Protein AF-A0A0G4N1V4-F1 (afdb_monomer_lite)

Organism: Verticillium longisporum (NCBI:txid100787)

pLDDT: mean 80.95, std 16.33, range [42.72, 95.75]

Foldseek 3Di:
DLVVLLVVLLVVLVVCLVCVVVLLVPPCSLVVVLVNLVVLQCQCPVPPDDVSVVSSLVSVLVSQLSCVVVVNADDCVVPVVNNVSNVSVCVSCCVRPNCSCVVSVVPDPPPPDPPPPVVVVVVVVVVPPPDDDD

InterPro domains:
  IPR056604 GBF1-like, tetratricopeptide repeats domain [PF23325] (1-100)

Sequence (134 aa):
MGEMRVQSSSLLCKVFLQYLVLLSTWDGMLDLWLEIIDIMDRLMNSGQGDSLEEAVRENLKNVILFMSSSGFLVASSQDASKGTLWNETWNRIDRFVPDLKRDLALDEPRADGGDEEAAVAASTAKQNSDHPQV

Radius of gyration: 22.82 Å; chains: 1; bounding box: 29×68×68 Å

Structure (mmCIF, N/CA/C/O backbone):
data_AF-A0A0G4N1V4-F1
#
_entry.id   AF-A0A0G4N1V4-F1
#
loop_
_atom_site.group_PDB
_atom_site.id
_atom_site.type_symbol
_atom_site.label_atom_id
_atom_site.label_alt_id
_atom_site.label_comp_id
_atom_site.label_asym_id
_atom_site.label_entity_id
_atom_site.label_seq_id
_atom_site.pdbx_PDB_ins_code
_atom_site.Cartn_x
_atom_site.Cartn_y
_atom_site.Cartn_z
_atom_site.occupancy
_atom_site.B_iso_or_equiv
_atom_site.auth_seq_id
_atom_site.auth_comp_id
_atom_site.auth_asym_id
_atom_site.auth_atom_id
_atom_site.pdbx_PDB_model_num
ATOM 1 N N . MET A 1 1 ? 13.748 6.777 -19.749 1.00 61.50 1 MET A N 1
ATOM 2 C CA . MET A 1 1 ? 12.330 6.834 -19.311 1.00 61.50 1 MET A CA 1
ATOM 3 C C . MET A 1 1 ? 12.079 6.145 -17.967 1.00 61.50 1 MET A C 1
ATOM 5 O O . MET A 1 1 ? 11.197 6.616 -17.263 1.00 61.50 1 MET A O 1
ATOM 9 N N . GLY A 1 2 ? 12.833 5.105 -17.571 1.00 71.94 2 GLY A N 1
ATOM 10 C CA . GLY A 1 2 ? 12.680 4.465 -16.249 1.00 71.94 2 GLY A CA 1
ATOM 11 C C . GLY A 1 2 ? 12.937 5.399 -15.055 1.00 71.94 2 GLY A C 1
ATOM 12 O O . GLY A 1 2 ? 12.150 5.421 -14.118 1.00 71.94 2 GLY A O 1
ATOM 13 N N . GLU A 1 3 ? 13.953 6.262 -15.137 1.00 82.25 3 GLU A N 1
ATOM 14 C CA . GLU A 1 3 ? 14.318 7.200 -14.060 1.00 82.25 3 GLU A CA 1
ATOM 15 C C . GLU A 1 3 ? 13.188 8.174 -13.676 1.00 82.25 3 GLU A C 1
ATOM 17 O O . GLU A 1 3 ? 12.907 8.375 -12.499 1.00 82.25 3 GLU A O 1
ATOM 22 N N . MET A 1 4 ? 12.459 8.716 -14.658 1.00 88.88 4 MET A N 1
ATOM 23 C CA . MET A 1 4 ? 11.314 9.596 -14.392 1.00 88.88 4 MET A CA 1
ATOM 24 C C . MET A 1 4 ? 10.173 8.852 -13.685 1.00 88.88 4 MET A C 1
ATOM 26 O O . MET A 1 4 ? 9.491 9.434 -12.844 1.00 88.88 4 MET A O 1
ATOM 30 N N . ARG A 1 5 ? 9.967 7.563 -13.995 1.00 85.81 5 ARG A N 1
ATOM 31 C CA . ARG A 1 5 ? 8.951 6.727 -13.335 1.00 85.81 5 ARG A CA 1
ATOM 32 C C . ARG A 1 5 ? 9.329 6.452 -11.882 1.00 85.81 5 ARG A C 1
ATOM 34 O O . ARG A 1 5 ? 8.479 6.628 -11.020 1.00 85.81 5 ARG A O 1
ATOM 41 N N . VAL A 1 6 ? 10.599 6.130 -11.623 1.00 87.38 6 VAL A N 1
ATOM 42 C CA . VAL A 1 6 ? 11.159 5.973 -10.267 1.00 87.38 6 VAL A CA 1
ATOM 43 C C . VAL A 1 6 ? 10.976 7.250 -9.444 1.00 87.38 6 VAL A C 1
ATOM 45 O O . VAL A 1 6 ? 10.474 7.219 -8.323 1.00 87.38 6 VAL A O 1
ATOM 48 N N . GLN A 1 7 ? 11.327 8.404 -10.013 1.00 90.00 7 GLN A N 1
ATOM 49 C CA . GLN A 1 7 ? 11.152 9.686 -9.330 1.00 90.00 7 GLN A CA 1
ATOM 50 C C . GLN A 1 7 ? 9.675 9.986 -9.054 1.00 90.00 7 GLN A C 1
ATOM 52 O O . GLN A 1 7 ? 9.334 10.462 -7.972 1.00 90.00 7 GLN A O 1
ATOM 57 N N . SER A 1 8 ? 8.797 9.670 -10.008 1.00 90.81 8 SER A N 1
ATOM 58 C CA . SER A 1 8 ? 7.353 9.886 -9.878 1.00 90.81 8 SER A CA 1
ATOM 59 C C . SER A 1 8 ? 6.731 8.985 -8.807 1.00 90.81 8 SER A C 1
ATOM 61 O O . SER A 1 8 ? 5.933 9.472 -8.010 1.00 90.81 8 SER A O 1
ATOM 63 N N . SER A 1 9 ? 7.123 7.706 -8.726 1.00 91.38 9 SER A N 1
ATOM 64 C CA . SER A 1 9 ? 6.648 6.796 -7.673 1.00 91.38 9 SER A CA 1
ATOM 65 C C . SER A 1 9 ? 7.109 7.249 -6.291 1.00 91.38 9 SER A C 1
ATOM 67 O O . SER A 1 9 ? 6.314 7.289 -5.355 1.00 91.38 9 SER A O 1
ATOM 69 N N . SER A 1 10 ? 8.369 7.677 -6.167 1.00 92.25 10 SER A N 1
ATOM 70 C CA . SER A 1 10 ? 8.878 8.219 -4.905 1.00 92.25 10 SER A CA 1
ATOM 71 C C . SER A 1 10 ? 8.182 9.520 -4.512 1.00 92.25 10 SER A C 1
ATOM 73 O O . SER A 1 10 ? 7.910 9.728 -3.331 1.00 92.25 10 SER A O 1
ATOM 75 N N . LEU A 1 11 ? 7.879 10.402 -5.469 1.00 94.81 11 LEU A N 1
ATOM 76 C CA . LEU A 1 11 ? 7.144 11.634 -5.192 1.00 94.81 11 LEU A CA 1
ATOM 77 C C . LEU A 1 11 ? 5.721 11.336 -4.708 1.00 94.81 11 LEU A C 1
ATOM 79 O O . LEU A 1 11 ? 5.300 11.921 -3.714 1.00 94.81 11 LEU A O 1
ATOM 83 N N . LEU A 1 12 ? 5.017 10.401 -5.353 1.00 93.62 12 LEU A N 1
ATOM 84 C CA . LEU A 1 12 ? 3.679 9.969 -4.945 1.00 93.62 12 LEU A CA 1
ATOM 85 C C . LEU A 1 12 ? 3.667 9.487 -3.487 1.00 93.62 12 LEU A C 1
ATOM 87 O O . LEU A 1 12 ? 2.890 10.002 -2.684 1.00 93.62 12 LEU A O 1
ATOM 91 N N . CYS A 1 13 ? 4.577 8.577 -3.121 1.00 93.56 13 CYS A N 1
ATOM 92 C CA . CYS A 1 13 ? 4.685 8.083 -1.746 1.00 93.56 13 CYS A CA 1
ATOM 93 C C . CYS A 1 13 ? 5.013 9.197 -0.746 1.00 93.56 13 CYS A C 1
ATOM 95 O O . CYS A 1 13 ? 4.406 9.272 0.320 1.00 93.56 13 CYS A O 1
ATOM 97 N N . LYS A 1 14 ? 5.945 10.096 -1.087 1.00 94.00 14 LYS A N 1
ATOM 98 C CA . LYS A 1 14 ? 6.324 11.216 -0.212 1.00 94.00 14 LYS A CA 1
ATOM 99 C C . LYS A 1 14 ? 5.169 12.183 0.021 1.00 94.00 14 LYS A C 1
ATOM 101 O O . LYS A 1 14 ? 4.958 12.603 1.152 1.00 94.00 14 LYS A O 1
ATOM 106 N N . VAL A 1 15 ? 4.428 12.533 -1.028 1.00 94.94 15 VAL A N 1
ATOM 107 C CA . VAL A 1 15 ? 3.276 13.439 -0.927 1.00 94.94 15 VAL A CA 1
ATOM 108 C C . VAL A 1 15 ? 2.159 12.788 -0.116 1.00 94.94 15 VAL A C 1
ATOM 110 O O . VAL A 1 15 ? 1.618 13.430 0.779 1.00 94.94 15 VAL A O 1
ATOM 113 N N . PHE A 1 16 ? 1.863 11.508 -0.355 1.00 93.81 16 PHE A N 1
ATOM 114 C CA . PHE A 1 16 ? 0.892 10.769 0.452 1.00 93.81 16 PHE A CA 1
ATOM 115 C C . PHE A 1 16 ? 1.253 10.800 1.943 1.00 93.81 16 PHE A C 1
ATOM 117 O O . PHE A 1 16 ? 0.427 11.183 2.768 1.00 93.81 16 PHE A O 1
ATOM 124 N N . LEU A 1 17 ? 2.510 10.498 2.285 1.00 93.44 17 LEU A N 1
ATOM 125 C CA . LEU A 1 17 ? 2.991 10.556 3.667 1.00 93.44 17 LEU A CA 1
ATOM 126 C C . LEU A 1 17 ? 2.933 11.968 4.259 1.00 93.44 17 LEU A C 1
ATOM 128 O O . LEU A 1 17 ? 2.512 12.138 5.402 1.00 93.44 17 LEU A O 1
ATOM 132 N N . GLN A 1 18 ? 3.303 12.986 3.480 1.00 93.94 18 GLN A N 1
ATOM 133 C CA . GLN A 1 18 ? 3.270 14.385 3.907 1.00 93.94 18 GLN A CA 1
ATOM 134 C C . GLN A 1 18 ? 1.863 14.835 4.326 1.00 93.94 18 GLN A C 1
ATOM 136 O O . GLN A 1 18 ? 1.728 15.656 5.237 1.00 93.94 18 GLN A O 1
ATOM 141 N N . TYR A 1 19 ? 0.827 14.301 3.678 1.00 93.44 19 TYR A N 1
ATOM 142 C CA . TYR A 1 19 ? -0.569 14.609 3.976 1.00 93.44 19 TYR A CA 1
ATOM 143 C C . TYR A 1 19 ? -1.274 13.531 4.802 1.00 93.44 19 TYR A C 1
ATOM 145 O O . TYR A 1 19 ? -2.452 13.700 5.100 1.00 93.44 19 TYR A O 1
ATOM 153 N N . LEU A 1 20 ? -0.585 12.468 5.233 1.00 91.19 20 LEU A N 1
ATOM 154 C CA . LEU A 1 20 ? -1.202 11.304 5.877 1.00 91.19 20 LEU A CA 1
ATOM 155 C C . LEU A 1 20 ? -2.073 11.675 7.080 1.00 91.19 20 LEU A C 1
ATOM 157 O O . LEU A 1 20 ? -3.184 11.174 7.211 1.00 91.19 20 LEU A O 1
ATOM 161 N N . VAL A 1 21 ? -1.603 12.591 7.931 1.00 90.12 21 VAL A N 1
ATOM 162 C CA . VAL A 1 21 ? -2.359 13.043 9.111 1.00 90.12 21 VAL A CA 1
ATOM 163 C C . VAL A 1 21 ? -3.673 13.711 8.702 1.00 90.12 21 VAL A C 1
ATOM 165 O O . VAL A 1 21 ? -4.713 13.421 9.284 1.00 90.12 21 VAL A O 1
ATOM 168 N N . LEU A 1 22 ? -3.649 14.562 7.675 1.00 91.81 22 LEU A N 1
ATOM 169 C CA . LEU A 1 22 ? -4.849 15.225 7.164 1.00 91.81 22 LEU A CA 1
ATOM 170 C C . LEU A 1 22 ? -5.768 14.238 6.436 1.00 91.81 22 LEU A C 1
ATOM 172 O O . LEU A 1 22 ? -6.978 14.290 6.601 1.00 91.81 22 LEU A O 1
ATOM 176 N N . LEU A 1 23 ? -5.194 13.330 5.648 1.00 90.25 23 LEU A N 1
ATOM 177 C CA . LEU A 1 23 ? -5.945 12.305 4.933 1.00 90.25 23 LEU A CA 1
ATOM 178 C C . LEU A 1 23 ? -6.613 11.335 5.906 1.00 90.25 23 LEU A C 1
ATOM 180 O O . LEU A 1 23 ? -7.714 10.893 5.635 1.00 90.25 23 LEU A O 1
ATOM 184 N N . SER A 1 24 ? -6.010 11.049 7.062 1.00 86.69 24 SER A N 1
ATOM 185 C CA . SER A 1 24 ? -6.571 10.111 8.042 1.00 86.69 24 SER A CA 1
ATOM 186 C C . SER A 1 24 ? -7.933 10.515 8.612 1.00 86.69 24 SER A C 1
ATOM 188 O O . SER A 1 24 ? -8.653 9.657 9.114 1.00 86.69 24 SER A O 1
ATOM 190 N N . THR A 1 25 ? -8.297 11.799 8.538 1.00 88.88 25 THR A N 1
ATOM 191 C CA . THR A 1 25 ? -9.612 12.299 8.967 1.00 88.88 25 THR A CA 1
ATOM 192 C C . THR A 1 25 ? -10.628 12.349 7.828 1.00 88.88 25 THR A C 1
ATOM 194 O 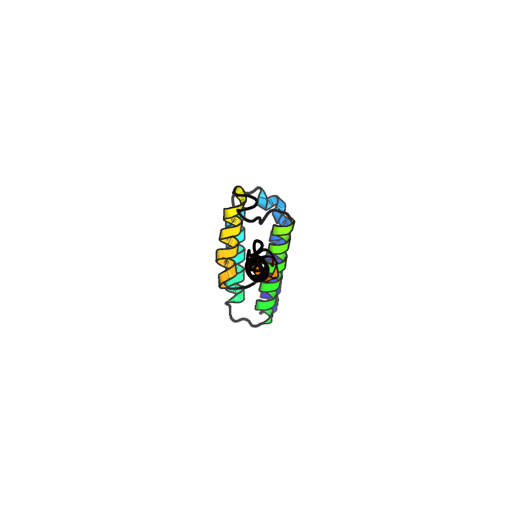O . THR A 1 25 ? -11.788 12.682 8.060 1.00 88.88 25 THR A O 1
ATOM 197 N N . TRP A 1 26 ? -10.200 12.049 6.602 1.00 92.75 26 TRP A N 1
ATOM 198 C CA . TRP A 1 26 ? -11.031 12.051 5.411 1.00 92.75 26 TRP A CA 1
ATOM 199 C C . TRP A 1 26 ? -11.524 10.638 5.092 1.00 92.75 26 TRP A C 1
ATOM 201 O O . TRP A 1 26 ? 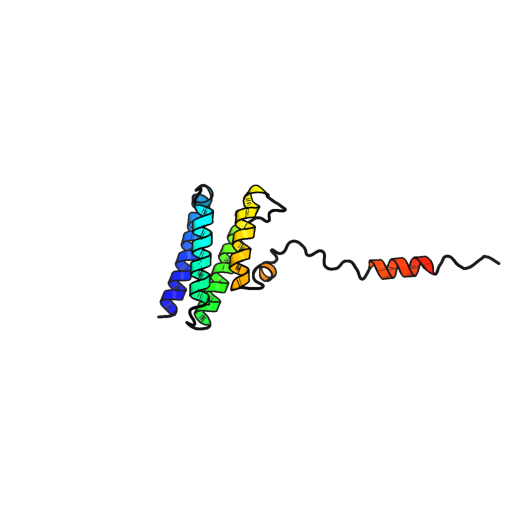-10.734 9.701 4.987 1.00 92.75 26 TRP A O 1
ATOM 211 N N . ASP A 1 27 ? -12.832 10.498 4.869 1.00 87.56 27 ASP A N 1
ATOM 212 C CA . ASP A 1 27 ? -13.486 9.198 4.659 1.00 87.56 27 ASP A CA 1
ATOM 213 C C . ASP A 1 27 ? -12.938 8.413 3.448 1.00 87.56 27 ASP A C 1
ATOM 215 O O . ASP A 1 27 ? -12.989 7.187 3.433 1.00 87.56 27 ASP A O 1
ATOM 219 N N . GLY A 1 28 ? -12.366 9.096 2.449 1.00 90.25 28 GLY A N 1
ATOM 220 C CA . GLY A 1 28 ? -11.805 8.477 1.238 1.00 90.25 28 GLY A CA 1
ATOM 221 C C . GLY A 1 28 ? -10.350 8.004 1.353 1.00 90.25 28 GLY A C 1
ATOM 222 O O . GLY A 1 28 ? -9.752 7.609 0.352 1.00 90.25 28 GLY A O 1
ATOM 223 N N . MET A 1 29 ? -9.743 8.065 2.543 1.00 92.69 29 MET A N 1
ATOM 224 C CA . MET A 1 29 ? -8.331 7.707 2.744 1.00 92.69 29 MET A CA 1
ATOM 225 C C . MET A 1 29 ? -8.017 6.269 2.338 1.00 92.69 29 MET A C 1
ATOM 227 O O . MET A 1 29 ? -6.988 6.027 1.705 1.00 92.69 29 MET A O 1
ATOM 231 N N . LEU A 1 30 ? -8.911 5.335 2.677 1.00 91.50 30 LEU A N 1
ATOM 232 C CA . LEU A 1 30 ? -8.768 3.926 2.327 1.00 91.50 30 LEU A CA 1
ATOM 233 C C . LEU A 1 30 ? -8.708 3.758 0.808 1.00 91.50 30 LEU A C 1
ATOM 235 O O . LEU A 1 30 ? -7.745 3.192 0.304 1.00 91.50 30 LEU A O 1
ATOM 239 N N . ASP A 1 31 ? -9.686 4.297 0.083 1.00 93.56 31 ASP A N 1
ATOM 240 C CA . ASP A 1 31 ? -9.768 4.154 -1.373 1.00 93.56 31 ASP A CA 1
ATOM 241 C C . ASP A 1 31 ? -8.535 4.742 -2.070 1.00 93.56 31 ASP A C 1
ATOM 243 O O . ASP A 1 31 ? -7.941 4.092 -2.930 1.00 93.56 31 ASP A O 1
ATOM 247 N N . LEU A 1 32 ? -8.088 5.928 -1.638 1.00 94.56 32 LEU A N 1
ATOM 248 C CA . LEU A 1 32 ? -6.875 6.560 -2.160 1.00 94.56 32 LEU A CA 1
ATOM 249 C C . LEU A 1 32 ? -5.632 5.701 -1.908 1.00 94.56 32 LEU A C 1
ATOM 251 O O . LEU A 1 32 ? -4.783 5.554 -2.786 1.00 94.56 32 LEU A O 1
ATOM 255 N N . TRP A 1 33 ? -5.501 5.145 -0.705 1.00 95.25 33 TRP A N 1
ATOM 256 C CA . TRP A 1 33 ? -4.371 4.286 -0.371 1.00 95.25 33 TRP A CA 1
ATOM 257 C C . TRP A 1 33 ? -4.350 3.014 -1.226 1.00 95.25 33 TRP A C 1
ATOM 259 O O . TRP A 1 33 ? -3.299 2.639 -1.747 1.00 95.25 33 TRP A O 1
ATOM 269 N N . LEU A 1 34 ? -5.507 2.382 -1.429 1.00 94.50 34 LEU A N 1
ATOM 270 C CA . LEU A 1 34 ? -5.621 1.201 -2.283 1.00 94.50 34 LEU A CA 1
ATOM 271 C C . LEU A 1 34 ? -5.305 1.531 -3.747 1.00 94.50 34 LEU A C 1
ATOM 273 O O . LEU A 1 34 ? -4.596 0.762 -4.393 1.00 94.50 34 LEU A O 1
ATOM 277 N N . GLU A 1 35 ? -5.722 2.698 -4.244 1.00 95.75 35 GLU A N 1
ATOM 278 C CA . GLU A 1 35 ? -5.351 3.171 -5.582 1.00 95.75 35 GLU A CA 1
ATOM 279 C C . GLU A 1 35 ? -3.832 3.380 -5.716 1.00 95.75 35 GLU A C 1
ATOM 281 O O . GLU A 1 35 ? -3.237 3.008 -6.730 1.00 95.75 35 GLU A O 1
ATOM 286 N N . ILE A 1 36 ? -3.167 3.912 -4.682 1.00 95.44 36 ILE A N 1
ATOM 287 C CA . ILE A 1 36 ? -1.701 4.034 -4.663 1.00 95.44 36 ILE A CA 1
ATOM 288 C C . ILE A 1 36 ? -1.045 2.652 -4.744 1.00 95.44 36 ILE A C 1
ATOM 290 O O . ILE A 1 36 ? -0.111 2.484 -5.529 1.00 95.44 36 ILE A O 1
ATOM 294 N N . ILE A 1 37 ? -1.526 1.660 -3.986 1.00 95.62 37 ILE A N 1
ATOM 295 C CA . ILE A 1 37 ? -1.005 0.286 -4.062 1.00 95.62 37 ILE A CA 1
ATOM 296 C C . ILE A 1 37 ? -1.192 -0.289 -5.471 1.00 95.62 37 ILE A C 1
ATOM 298 O O . ILE A 1 37 ? -0.242 -0.842 -6.022 1.00 95.62 37 ILE A O 1
ATOM 302 N N . ASP A 1 38 ? -2.362 -0.110 -6.086 1.00 94.56 38 ASP A N 1
ATOM 303 C CA . ASP A 1 38 ? -2.635 -0.597 -7.443 1.00 94.56 38 ASP A CA 1
ATOM 304 C C . ASP A 1 38 ? -1.718 0.077 -8.486 1.00 94.56 38 ASP A C 1
ATOM 306 O O . ASP A 1 38 ? -1.267 -0.551 -9.448 1.00 94.56 38 ASP A O 1
ATOM 310 N N . ILE A 1 39 ? -1.375 1.357 -8.299 1.00 94.06 39 ILE A N 1
ATOM 311 C CA . ILE A 1 39 ? -0.372 2.041 -9.128 1.00 94.06 39 ILE A CA 1
ATOM 312 C C . ILE A 1 39 ? 1.016 1.418 -8.928 1.00 94.06 39 ILE A C 1
ATOM 314 O O . ILE A 1 39 ? 1.727 1.207 -9.914 1.00 94.06 39 ILE A O 1
ATOM 318 N N . MET A 1 40 ? 1.407 1.109 -7.689 1.00 94.00 40 MET A N 1
ATOM 319 C CA . MET A 1 40 ? 2.692 0.464 -7.389 1.00 94.00 40 MET A CA 1
ATOM 320 C C . MET A 1 40 ? 2.784 -0.935 -8.002 1.00 94.00 40 MET A C 1
ATOM 322 O O . MET A 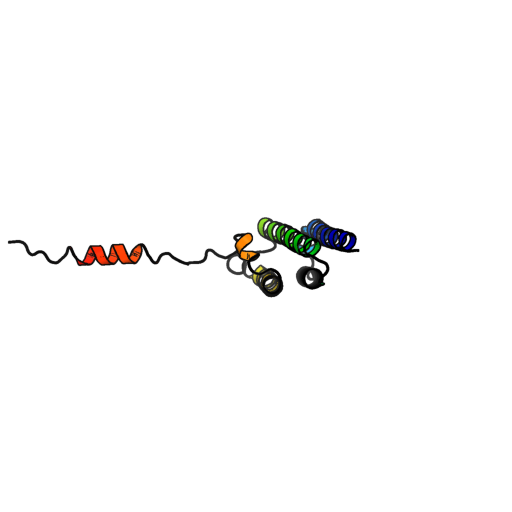1 40 ? 3.803 -1.253 -8.612 1.00 94.00 40 MET A O 1
ATOM 326 N N . ASP A 1 41 ? 1.714 -1.724 -7.924 1.00 93.75 41 ASP A N 1
ATOM 327 C CA . ASP A 1 41 ? 1.609 -3.040 -8.562 1.00 93.75 41 ASP A CA 1
ATOM 328 C C . ASP A 1 41 ? 1.825 -2.939 -10.081 1.00 93.75 41 ASP A C 1
ATOM 330 O O . ASP A 1 41 ? 2.677 -3.612 -10.665 1.00 93.75 41 ASP A O 1
ATOM 334 N N . ARG A 1 42 ? 1.138 -1.993 -10.733 1.00 92.00 42 ARG A N 1
ATOM 335 C CA . ARG A 1 42 ? 1.300 -1.738 -12.173 1.00 92.00 42 ARG A CA 1
ATOM 336 C C . ARG A 1 42 ? 2.706 -1.279 -12.546 1.00 92.00 42 ARG A C 1
ATOM 338 O O . ARG A 1 42 ? 3.157 -1.573 -13.652 1.00 92.00 42 ARG A O 1
ATOM 345 N N . LEU A 1 43 ? 3.381 -0.524 -11.679 1.00 90.25 43 LEU A N 1
ATOM 346 C CA . LEU A 1 43 ? 4.764 -0.102 -11.901 1.00 90.25 43 LEU A CA 1
ATOM 347 C C . LEU A 1 43 ? 5.731 -1.280 -11.761 1.00 90.25 43 LEU A C 1
ATOM 349 O O . LEU A 1 43 ? 6.577 -1.446 -12.641 1.00 90.25 43 LEU A O 1
ATOM 353 N N . MET A 1 44 ? 5.563 -2.111 -10.731 1.00 89.56 44 MET A N 1
ATOM 354 C CA . MET A 1 44 ? 6.338 -3.338 -10.520 1.00 89.56 44 MET A CA 1
ATOM 355 C C . MET A 1 44 ? 6.202 -4.279 -11.725 1.00 89.56 44 MET A C 1
ATOM 357 O O . MET A 1 44 ? 7.187 -4.677 -12.333 1.00 89.56 44 MET A O 1
ATOM 361 N N . ASN A 1 45 ? 4.970 -4.531 -12.169 1.00 87.56 45 ASN A N 1
ATOM 362 C CA . ASN A 1 45 ? 4.667 -5.454 -13.263 1.00 87.56 45 ASN A CA 1
ATOM 363 C C . ASN A 1 45 ? 4.807 -4.843 -14.673 1.00 87.56 45 ASN A C 1
ATOM 365 O O . ASN A 1 45 ? 4.350 -5.420 -15.660 1.00 87.56 45 ASN A O 1
ATOM 369 N N . SER A 1 46 ? 5.442 -3.672 -14.808 1.00 86.31 46 SER A N 1
ATOM 370 C CA . SER A 1 46 ? 5.596 -2.988 -16.104 1.00 86.31 46 SER A CA 1
ATOM 371 C C . SER A 1 46 ? 6.782 -3.473 -16.952 1.00 86.31 46 SER A C 1
ATOM 373 O O . SER A 1 46 ? 6.948 -3.008 -18.084 1.00 86.31 46 SER A O 1
ATOM 375 N N . GLY A 1 47 ? 7.624 -4.371 -16.424 1.00 79.44 47 GLY A N 1
ATOM 376 C CA . GLY A 1 47 ? 8.794 -4.918 -17.126 1.00 79.44 47 GLY A CA 1
ATOM 377 C C . GLY A 1 47 ? 9.867 -3.873 -17.464 1.00 79.44 47 GLY A C 1
ATOM 378 O O . GLY A 1 47 ? 10.606 -4.032 -18.432 1.00 79.44 47 GLY A O 1
ATOM 379 N N . GLN A 1 48 ? 9.921 -2.762 -16.719 1.00 73.75 48 GLN A N 1
ATOM 380 C CA . GLN A 1 48 ? 10.830 -1.632 -16.973 1.00 73.75 48 GLN A CA 1
ATOM 381 C C . GLN A 1 48 ? 12.230 -1.798 -16.343 1.00 73.75 48 GLN A C 1
ATOM 383 O O . GLN A 1 48 ? 13.057 -0.894 -16.484 1.00 73.75 48 GLN A O 1
ATOM 388 N N . GLY A 1 49 ? 12.505 -2.940 -15.704 1.00 78.06 49 GLY A N 1
ATOM 389 C CA . GLY A 1 49 ? 13.817 -3.338 -15.184 1.00 78.06 49 GLY A CA 1
ATOM 390 C C . GLY A 1 49 ? 13.990 -3.173 -13.670 1.00 78.06 49 GLY A C 1
ATOM 391 O O . GLY A 1 49 ? 13.277 -2.400 -13.026 1.00 78.06 49 GLY A O 1
ATOM 392 N N . ASP A 1 50 ? 15.001 -3.863 -13.136 1.00 82.94 50 ASP A N 1
ATOM 393 C CA . ASP A 1 50 ? 15.260 -4.082 -11.702 1.00 82.94 50 ASP A CA 1
ATOM 394 C C . ASP A 1 50 ? 15.287 -2.796 -10.858 1.00 82.94 50 ASP A C 1
ATOM 396 O O . ASP A 1 50 ? 14.856 -2.778 -9.709 1.00 82.94 50 ASP A O 1
ATOM 400 N N . SER A 1 51 ? 15.749 -1.675 -11.426 1.00 86.00 51 SER A N 1
ATOM 401 C CA . SER A 1 51 ? 15.816 -0.396 -10.704 1.00 86.00 51 SER A CA 1
ATOM 402 C C . SER A 1 51 ? 14.441 0.164 -10.331 1.00 86.00 51 SER A C 1
ATOM 404 O O . SER A 1 51 ? 14.332 0.838 -9.305 1.00 86.00 51 SER A O 1
ATOM 406 N N . LEU A 1 52 ? 13.414 -0.048 -11.161 1.00 87.81 52 LEU A N 1
ATOM 407 C CA . LEU A 1 52 ? 12.061 0.407 -10.838 1.00 87.81 52 LEU A CA 1
ATOM 408 C C . LEU A 1 52 ? 11.435 -0.497 -9.784 1.00 87.81 52 LEU A C 1
ATOM 410 O O . LEU A 1 52 ? 10.812 0.004 -8.853 1.00 87.81 52 LEU A O 1
ATOM 414 N N . GLU A 1 53 ? 11.631 -1.804 -9.926 1.00 90.06 53 GLU A N 1
ATOM 415 C CA . GLU A 1 53 ? 11.131 -2.799 -8.983 1.00 90.06 53 GLU A CA 1
ATOM 416 C C . GLU A 1 53 ? 11.685 -2.551 -7.577 1.00 90.06 53 GLU A C 1
ATOM 418 O O . GLU A 1 53 ? 10.925 -2.477 -6.608 1.00 90.06 53 GLU A O 1
ATOM 423 N N . GLU A 1 54 ? 12.991 -2.299 -7.478 1.00 90.75 54 GLU A N 1
ATOM 424 C CA . GLU A 1 54 ? 13.643 -1.986 -6.209 1.00 90.75 54 GLU A CA 1
ATOM 425 C C . GLU A 1 54 ? 13.137 -0.666 -5.619 1.00 90.75 54 GLU A C 1
ATOM 427 O O . GLU A 1 54 ? 12.806 -0.591 -4.436 1.00 90.75 54 GLU A O 1
ATOM 432 N N . ALA A 1 55 ? 12.983 0.373 -6.445 1.00 90.94 55 ALA A N 1
ATOM 433 C CA . ALA A 1 55 ? 12.448 1.648 -5.981 1.00 90.94 55 ALA A CA 1
ATOM 434 C C . ALA A 1 55 ? 11.003 1.526 -5.475 1.00 90.94 55 ALA A C 1
ATOM 436 O O . ALA A 1 55 ? 10.651 2.136 -4.467 1.00 90.94 55 ALA A O 1
ATOM 437 N N . VAL A 1 56 ? 10.148 0.759 -6.156 1.00 91.62 56 VAL A N 1
ATOM 438 C CA . VAL A 1 56 ? 8.766 0.511 -5.720 1.00 91.62 56 VAL A CA 1
ATOM 439 C C . VAL A 1 56 ? 8.756 -0.252 -4.395 1.00 91.62 56 VAL A C 1
ATOM 441 O O . VAL A 1 56 ? 8.063 0.167 -3.465 1.00 91.62 56 VAL A O 1
ATOM 444 N N . ARG A 1 57 ? 9.562 -1.316 -4.280 1.00 92.06 57 ARG A N 1
ATOM 445 C CA . ARG A 1 57 ? 9.702 -2.107 -3.049 1.00 92.06 57 ARG A CA 1
ATOM 446 C C . ARG A 1 57 ? 10.137 -1.236 -1.871 1.00 92.06 57 ARG A C 1
ATOM 448 O O . ARG A 1 57 ? 9.512 -1.281 -0.813 1.00 92.06 57 ARG A O 1
ATOM 455 N N . GLU A 1 58 ? 11.160 -0.412 -2.067 1.00 92.88 58 GLU A N 1
ATOM 456 C CA . GLU A 1 58 ? 11.696 0.482 -1.040 1.00 92.88 58 GLU A CA 1
ATOM 457 C C . GLU A 1 58 ? 10.703 1.592 -0.659 1.00 92.88 58 GLU A C 1
ATOM 459 O O . GLU A 1 58 ? 10.502 1.896 0.519 1.00 92.88 58 GLU A O 1
ATOM 464 N N . ASN A 1 59 ? 10.013 2.180 -1.639 1.00 93.50 59 ASN A N 1
ATOM 465 C CA . ASN A 1 59 ? 8.979 3.179 -1.373 1.00 93.50 59 ASN A CA 1
ATOM 466 C C . ASN A 1 59 ? 7.828 2.584 -0.537 1.00 93.50 59 ASN A C 1
ATOM 468 O O . ASN A 1 59 ? 7.383 3.222 0.416 1.00 93.50 59 ASN A O 1
ATOM 472 N N . LEU A 1 60 ? 7.365 1.368 -0.854 1.00 94.19 60 LEU A N 1
ATOM 473 C CA . LEU A 1 60 ? 6.316 0.682 -0.090 1.00 94.19 60 LEU A CA 1
ATOM 474 C C . LEU A 1 60 ? 6.765 0.345 1.334 1.00 94.19 60 LEU A C 1
ATOM 476 O O . LEU A 1 60 ? 6.020 0.625 2.272 1.00 94.19 60 LEU A O 1
ATOM 480 N N . LYS A 1 61 ? 7.988 -0.181 1.509 1.00 93.50 61 LYS A N 1
ATOM 481 C CA . LYS A 1 61 ? 8.592 -0.427 2.833 1.00 93.50 61 LYS A CA 1
ATOM 482 C C . LYS A 1 61 ? 8.499 0.812 3.717 1.00 93.50 61 LYS A C 1
ATOM 484 O O . LYS A 1 61 ? 7.951 0.747 4.816 1.00 93.50 61 LYS A O 1
ATOM 489 N N . ASN A 1 62 ? 8.967 1.946 3.203 1.00 93.62 62 ASN A N 1
ATOM 490 C CA . ASN A 1 62 ? 8.991 3.205 3.940 1.00 93.62 62 ASN A CA 1
ATOM 491 C C . ASN A 1 62 ? 7.586 3.706 4.306 1.00 93.62 62 ASN A C 1
ATOM 493 O O . ASN A 1 62 ? 7.365 4.140 5.438 1.00 93.62 62 ASN A O 1
ATOM 497 N N . VAL A 1 63 ? 6.621 3.619 3.383 1.00 94.31 63 VAL A N 1
ATOM 498 C CA . VAL A 1 63 ? 5.243 4.060 3.647 1.00 94.31 63 VAL A CA 1
ATOM 499 C C . VAL A 1 63 ? 4.569 3.184 4.701 1.00 94.31 63 VAL A C 1
ATOM 501 O O . VAL A 1 63 ? 4.029 3.711 5.671 1.00 94.31 63 VAL A O 1
ATOM 504 N N . ILE A 1 64 ? 4.634 1.861 4.551 1.00 94.06 64 ILE A N 1
ATOM 505 C CA . ILE A 1 64 ? 3.993 0.911 5.473 1.00 94.06 64 ILE A CA 1
ATOM 506 C C . ILE A 1 64 ? 4.604 1.024 6.866 1.00 94.06 64 ILE A C 1
ATOM 508 O O . ILE A 1 64 ? 3.872 1.081 7.855 1.00 94.06 64 ILE A O 1
ATOM 512 N N . LEU A 1 65 ? 5.934 1.112 6.953 1.00 91.38 65 LEU A N 1
ATOM 513 C CA . LEU A 1 65 ? 6.630 1.275 8.224 1.00 91.38 65 LEU A CA 1
ATOM 514 C C . LEU A 1 65 ? 6.210 2.572 8.927 1.00 91.38 65 LEU A C 1
ATOM 516 O O . LEU A 1 65 ? 5.942 2.570 10.131 1.00 91.38 65 LEU A O 1
ATOM 520 N N . PHE A 1 66 ? 6.091 3.676 8.186 1.00 91.56 66 PHE A N 1
ATOM 521 C CA . PHE A 1 66 ? 5.625 4.944 8.743 1.00 91.56 66 PHE A CA 1
ATOM 522 C C . PHE A 1 66 ? 4.161 4.875 9.194 1.00 91.56 66 PHE A C 1
ATOM 524 O O . PHE A 1 66 ? 3.830 5.316 10.295 1.00 91.56 66 PHE A O 1
ATOM 531 N N . MET A 1 67 ? 3.277 4.292 8.380 1.00 92.00 67 MET A N 1
ATOM 532 C CA . MET A 1 67 ? 1.862 4.139 8.727 1.00 92.00 67 MET A CA 1
ATOM 533 C C . MET A 1 67 ? 1.672 3.249 9.957 1.00 92.00 67 MET A C 1
ATOM 535 O O . MET A 1 67 ? 0.830 3.555 10.802 1.00 92.00 67 MET A O 1
ATOM 539 N N . SER A 1 68 ? 2.454 2.175 10.078 1.00 89.81 68 SER A N 1
ATOM 540 C CA . SER A 1 68 ? 2.402 1.275 11.229 1.00 89.81 68 SER A CA 1
ATOM 541 C C . SER A 1 68 ? 2.950 1.935 12.495 1.00 89.81 68 SER A C 1
ATOM 543 O O . SER A 1 68 ? 2.253 1.977 13.508 1.00 89.81 68 SER A O 1
ATOM 545 N N . SER A 1 69 ? 4.132 2.558 12.430 1.00 87.88 69 SER A N 1
ATOM 546 C CA . SER A 1 69 ? 4.726 3.269 13.579 1.00 87.88 69 SER A CA 1
ATOM 547 C C . SER A 1 69 ? 3.914 4.482 14.046 1.00 87.88 69 SER A C 1
ATOM 549 O O . SER A 1 69 ? 3.928 4.813 15.229 1.00 87.88 69 SER A O 1
ATOM 551 N N . SER A 1 70 ? 3.162 5.117 13.144 1.00 88.12 70 SER A N 1
ATOM 552 C CA . SER A 1 70 ? 2.253 6.226 13.466 1.00 88.12 70 SER A CA 1
ATOM 553 C C . SER A 1 70 ? 0.866 5.762 13.938 1.00 88.12 70 SER A C 1
ATOM 555 O O . SER A 1 70 ? 0.019 6.592 14.258 1.00 88.12 70 SER A O 1
ATOM 557 N N . GLY A 1 71 ? 0.596 4.451 13.958 1.00 86.56 71 GLY A N 1
ATOM 558 C CA . GLY A 1 71 ? -0.686 3.889 14.394 1.00 86.56 71 GLY A CA 1
ATOM 559 C C . GLY A 1 71 ? -1.839 4.057 13.397 1.00 86.56 71 GLY A C 1
ATOM 560 O O . GLY A 1 71 ? -3.000 3.893 13.778 1.00 86.56 71 GLY A O 1
ATOM 561 N N . PHE A 1 72 ? -1.560 4.378 12.130 1.00 87.50 72 PHE A N 1
ATOM 562 C CA . PHE A 1 72 ? -2.568 4.400 11.062 1.00 87.50 72 PHE A CA 1
ATOM 563 C C . PHE A 1 72 ? -2.830 3.005 10.497 1.00 87.50 72 PHE A C 1
ATOM 565 O O . PHE A 1 72 ? -3.970 2.688 10.177 1.00 87.50 72 PHE A O 1
ATOM 572 N N . LEU A 1 73 ? -1.795 2.166 10.415 1.00 88.19 73 LEU A N 1
ATOM 573 C CA . LEU A 1 73 ? -1.883 0.795 9.920 1.00 88.19 73 LEU A CA 1
ATOM 574 C C . LEU A 1 73 ? -1.686 -0.187 11.077 1.00 88.19 73 LEU A C 1
ATOM 576 O O . LEU A 1 73 ? -0.560 -0.482 11.478 1.00 88.19 73 LEU A O 1
ATOM 580 N N . VAL A 1 74 ? -2.800 -0.666 11.625 1.00 85.19 74 VAL A N 1
ATOM 581 C CA . VAL A 1 74 ? -2.837 -1.487 12.839 1.00 85.19 74 VAL A CA 1
ATOM 582 C C . VAL A 1 74 ? -3.599 -2.776 12.554 1.00 85.19 74 VAL A C 1
ATOM 584 O O . VAL A 1 74 ? -4.636 -2.748 11.893 1.00 85.19 74 VAL A O 1
ATOM 587 N N . ALA A 1 75 ? -3.081 -3.903 13.043 1.00 81.38 75 ALA A N 1
ATOM 588 C CA . ALA A 1 75 ? -3.730 -5.199 12.893 1.00 81.38 75 ALA A CA 1
ATOM 589 C C . ALA A 1 75 ? -5.098 -5.226 13.592 1.00 81.38 75 ALA A C 1
ATOM 591 O O . ALA A 1 75 ? -5.281 -4.633 14.658 1.00 81.38 75 ALA A O 1
ATOM 592 N N . SER A 1 76 ? -6.040 -5.986 13.026 1.00 77.31 76 SER A N 1
ATOM 593 C CA . SER A 1 76 ? -7.399 -6.142 13.574 1.00 77.31 76 SER A CA 1
ATOM 594 C C . SER A 1 76 ? -7.417 -6.647 15.025 1.00 77.31 76 SER A C 1
ATOM 596 O O . SER A 1 76 ? -8.369 -6.378 15.751 1.00 77.31 76 SER A O 1
ATOM 598 N N . SER A 1 77 ? -6.375 -7.373 15.450 1.00 75.00 77 SER A N 1
ATOM 599 C CA . SER A 1 77 ? -6.183 -7.855 16.825 1.00 75.00 77 SER A CA 1
ATOM 600 C C . SER A 1 77 ? -5.932 -6.737 17.839 1.00 75.00 77 SER A C 1
ATOM 602 O O . SER A 1 77 ? -6.272 -6.888 19.010 1.00 75.00 77 SER A O 1
ATOM 604 N N . GLN A 1 78 ? -5.352 -5.620 17.398 1.00 76.50 78 GLN A N 1
ATOM 605 C CA . GLN A 1 78 ? -5.055 -4.456 18.231 1.00 76.50 78 GLN A CA 1
ATOM 606 C C . GLN A 1 78 ? -6.156 -3.394 18.132 1.00 76.50 78 GLN A C 1
ATOM 608 O O . GLN A 1 78 ? -6.511 -2.785 19.139 1.00 76.50 78 GLN A O 1
ATOM 613 N N . ASP A 1 79 ? -6.711 -3.180 16.936 1.00 77.94 79 ASP A N 1
ATOM 614 C CA . ASP A 1 79 ? -7.795 -2.224 16.706 1.00 77.94 79 ASP A CA 1
ATOM 615 C C . ASP A 1 79 ? -8.750 -2.730 15.614 1.00 77.94 79 ASP A C 1
ATOM 617 O O . ASP A 1 79 ? -8.452 -2.690 14.417 1.00 77.94 79 ASP A O 1
ATOM 621 N N . ALA A 1 80 ? -9.938 -3.175 16.031 1.00 76.75 80 ALA A N 1
ATOM 622 C CA . ALA A 1 80 ? -10.964 -3.685 15.126 1.00 76.75 80 ALA A CA 1
ATOM 623 C C . ALA A 1 80 ? -11.464 -2.624 14.128 1.00 76.75 80 ALA A C 1
ATOM 625 O O . ALA A 1 80 ? -11.889 -2.977 13.029 1.00 76.75 80 ALA A O 1
ATOM 626 N N . SER A 1 81 ? -11.387 -1.331 14.470 1.00 76.94 81 SER A N 1
ATOM 627 C CA . SER A 1 81 ? -11.822 -0.246 13.580 1.00 76.94 81 SER A CA 1
ATOM 628 C C . SER A 1 81 ? -10.867 -0.025 12.402 1.00 76.94 81 SER A C 1
ATOM 630 O O . SER A 1 81 ? -11.288 0.435 11.342 1.00 76.94 81 SER A O 1
ATOM 632 N N . LYS A 1 82 ? -9.595 -0.414 12.555 1.00 78.50 82 LYS A N 1
ATOM 633 C CA . LYS A 1 82 ? -8.539 -0.280 11.535 1.00 78.50 82 LYS A CA 1
ATOM 634 C C . LYS A 1 82 ? -8.238 -1.581 10.794 1.00 78.50 82 LYS A C 1
ATOM 636 O O . LYS A 1 82 ? -7.455 -1.587 9.843 1.00 78.50 82 LYS A O 1
ATOM 641 N N . GLY A 1 83 ? -8.910 -2.666 11.176 1.00 83.81 83 GLY A N 1
ATOM 642 C CA . GLY A 1 83 ? -8.726 -3.989 10.590 1.00 83.81 83 GLY A CA 1
ATOM 643 C C . GLY A 1 83 ? -8.994 -4.053 9.086 1.00 83.81 83 GLY A C 1
ATOM 644 O O . GLY A 1 83 ? -8.275 -4.737 8.361 1.00 83.81 83 GLY A O 1
ATOM 645 N N . THR A 1 84 ? -9.973 -3.293 8.584 1.00 88.56 84 THR A N 1
ATOM 646 C CA . THR A 1 84 ? -10.273 -3.234 7.143 1.00 88.56 84 THR A CA 1
ATOM 647 C C . THR A 1 84 ? -9.087 -2.699 6.343 1.00 88.56 84 THR A C 1
ATOM 649 O O . THR A 1 84 ? -8.664 -3.340 5.385 1.00 88.56 84 THR A O 1
ATOM 652 N N . LEU A 1 85 ? -8.496 -1.574 6.765 1.00 90.19 85 LEU A N 1
ATOM 653 C CA . LEU A 1 85 ? -7.327 -0.985 6.100 1.00 90.19 85 LEU A CA 1
ATOM 654 C C . LEU A 1 85 ? -6.143 -1.958 6.097 1.00 90.19 85 LEU A C 1
ATOM 656 O O . LEU A 1 85 ? -5.477 -2.115 5.075 1.00 90.19 85 LEU A O 1
ATOM 660 N N . TRP A 1 86 ? -5.907 -2.641 7.218 1.00 91.19 86 TRP A N 1
ATOM 661 C C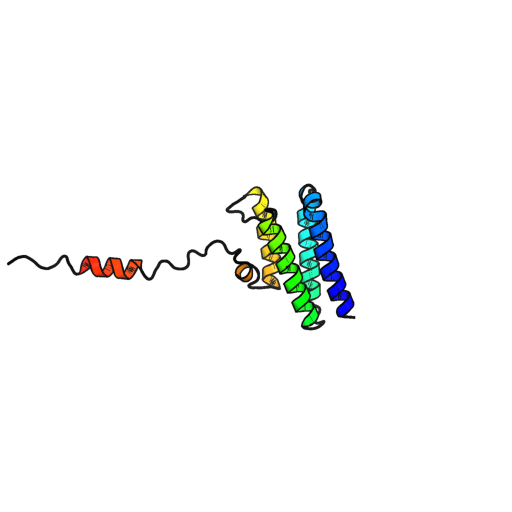A . TRP A 1 86 ? -4.871 -3.664 7.335 1.00 91.19 86 TRP A CA 1
ATOM 662 C C . TRP A 1 86 ? -5.074 -4.818 6.348 1.00 91.19 86 TRP A C 1
ATOM 664 O O . TRP A 1 86 ? -4.176 -5.129 5.566 1.00 91.19 86 TRP A O 1
ATOM 674 N N . ASN A 1 87 ? -6.259 -5.430 6.357 1.00 91.12 87 ASN A N 1
ATOM 675 C CA . ASN A 1 87 ? -6.563 -6.592 5.524 1.00 91.12 87 ASN A CA 1
ATOM 676 C C . ASN A 1 87 ? -6.500 -6.247 4.031 1.00 91.12 87 ASN A C 1
ATOM 678 O O . ASN A 1 87 ? -5.900 -6.987 3.253 1.00 91.12 87 ASN A O 1
ATOM 682 N N . GLU A 1 88 ? -7.069 -5.107 3.632 1.00 93.06 88 GLU A N 1
ATOM 683 C CA . GLU A 1 88 ? -7.079 -4.665 2.234 1.00 93.06 88 GLU A CA 1
ATOM 684 C C . GLU A 1 88 ? -5.681 -4.288 1.722 1.00 93.06 88 GLU A C 1
ATOM 686 O O . GLU A 1 88 ? -5.372 -4.542 0.553 1.00 93.06 88 GLU A O 1
ATOM 691 N N . THR A 1 89 ? -4.827 -3.738 2.596 1.00 93.44 89 THR A N 1
ATOM 692 C CA . THR A 1 89 ? -3.418 -3.444 2.287 1.00 93.44 89 THR A CA 1
ATOM 693 C C . THR A 1 89 ? -2.666 -4.732 1.963 1.00 93.44 89 THR A C 1
ATOM 695 O O . THR A 1 89 ? -2.082 -4.856 0.886 1.00 93.44 89 THR A O 1
ATOM 698 N N . TRP A 1 90 ? -2.719 -5.725 2.855 1.00 92.00 90 TRP A N 1
ATOM 699 C CA . TRP A 1 90 ? -1.964 -6.967 2.676 1.00 92.00 90 TRP A CA 1
ATOM 700 C C . TRP A 1 90 ? -2.525 -7.862 1.564 1.00 92.00 90 TRP A C 1
ATOM 702 O O . TRP A 1 90 ? -1.743 -8.447 0.824 1.00 92.00 90 TRP A O 1
ATOM 712 N N . ASN A 1 91 ? -3.847 -7.884 1.342 1.00 92.50 91 ASN A N 1
ATOM 713 C CA . ASN A 1 91 ? -4.466 -8.619 0.224 1.00 92.50 91 ASN A CA 1
ATOM 714 C C . ASN A 1 91 ? -3.923 -8.175 -1.147 1.00 92.50 91 ASN A C 1
ATOM 716 O O . ASN A 1 91 ? -3.773 -8.993 -2.057 1.00 92.50 91 ASN A O 1
ATOM 720 N N . ARG A 1 92 ? -3.618 -6.882 -1.306 1.00 93.00 92 ARG A N 1
ATOM 721 C CA . ARG A 1 92 ? -3.033 -6.351 -2.545 1.00 93.00 92 ARG A CA 1
ATOM 722 C C . ARG A 1 92 ? -1.523 -6.536 -2.589 1.00 93.00 92 ARG A C 1
ATOM 724 O O . ARG A 1 92 ? -1.010 -7.018 -3.592 1.00 93.00 92 ARG A O 1
ATOM 731 N N . ILE A 1 93 ? -0.824 -6.191 -1.510 1.00 93.00 93 ILE A N 1
ATOM 732 C CA . ILE A 1 93 ? 0.643 -6.208 -1.465 1.00 93.00 93 ILE A CA 1
ATOM 733 C C . ILE A 1 93 ? 1.219 -7.617 -1.612 1.00 93.00 93 ILE A C 1
ATOM 735 O O . ILE A 1 93 ? 2.173 -7.789 -2.371 1.00 93.00 93 ILE A O 1
ATOM 739 N N . ASP A 1 94 ? 0.620 -8.631 -0.982 1.00 91.12 94 ASP A N 1
ATOM 740 C CA . ASP A 1 94 ? 1.122 -10.014 -1.050 1.00 91.12 94 ASP A CA 1
ATOM 741 C C . ASP A 1 94 ? 1.149 -10.576 -2.482 1.00 91.12 94 ASP A C 1
ATOM 743 O O . ASP A 1 94 ? 1.867 -11.535 -2.760 1.00 91.12 94 ASP A O 1
ATOM 747 N N . ARG A 1 95 ? 0.403 -9.973 -3.417 1.00 89.94 95 ARG A N 1
ATOM 748 C CA . ARG A 1 95 ? 0.355 -10.409 -4.820 1.00 89.94 95 ARG A CA 1
ATOM 749 C C . ARG A 1 95 ? 1.621 -10.072 -5.601 1.00 89.94 95 ARG A C 1
ATOM 751 O O . ARG A 1 95 ? 1.942 -10.796 -6.538 1.00 89.94 95 ARG A O 1
ATOM 758 N N . PHE A 1 96 ? 2.309 -8.984 -5.250 1.00 90.25 96 PHE A N 1
ATOM 759 C CA . PHE A 1 96 ? 3.449 -8.474 -6.025 1.00 90.25 96 PHE A CA 1
ATOM 760 C C . PHE A 1 96 ? 4.703 -8.195 -5.185 1.00 90.25 96 PHE A C 1
ATOM 762 O O . PHE A 1 96 ? 5.803 -8.131 -5.731 1.00 90.25 96 PHE A O 1
ATOM 769 N N . VAL A 1 97 ? 4.575 -8.089 -3.861 1.00 88.75 97 VAL A N 1
ATOM 770 C CA . VAL A 1 97 ? 5.706 -8.056 -2.924 1.00 88.75 97 VAL A CA 1
ATOM 771 C C . VAL A 1 97 ? 5.480 -9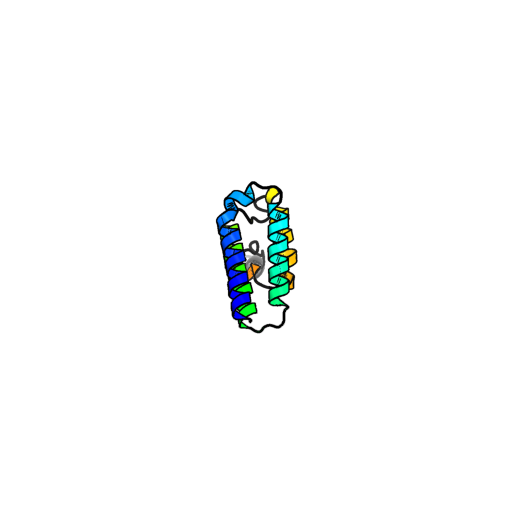.087 -1.814 1.00 88.75 97 VAL A C 1
ATOM 773 O O . VAL A 1 97 ? 5.284 -8.711 -0.653 1.00 88.75 97 VAL A O 1
ATOM 776 N N . PRO A 1 98 ? 5.510 -10.393 -2.146 1.00 84.75 98 PRO A N 1
ATOM 777 C CA . PRO A 1 98 ? 5.474 -11.423 -1.118 1.00 84.75 98 PRO A CA 1
ATOM 778 C C . PRO A 1 98 ? 6.652 -11.218 -0.155 1.00 84.75 98 PRO A C 1
ATOM 780 O O . PRO A 1 98 ? 7.687 -10.660 -0.529 1.00 84.75 98 PRO A O 1
ATOM 783 N N . ASP A 1 99 ? 6.469 -11.633 1.096 1.00 87.50 99 ASP A N 1
ATOM 784 C CA . ASP A 1 99 ? 7.413 -11.473 2.212 1.00 87.50 99 ASP A CA 1
ATOM 785 C C . ASP A 1 99 ? 7.566 -10.053 2.788 1.00 87.50 99 ASP A C 1
ATOM 787 O O . ASP A 1 99 ? 8.181 -9.911 3.844 1.00 87.50 99 ASP A O 1
ATOM 791 N N . LEU A 1 100 ? 6.971 -9.006 2.197 1.00 89.06 100 LEU A N 1
ATOM 792 C CA . LEU A 1 100 ? 7.120 -7.636 2.717 1.00 89.06 100 LEU A CA 1
ATOM 793 C C . LEU A 1 100 ? 6.647 -7.499 4.173 1.00 89.06 100 LEU A C 1
ATOM 795 O O . LEU A 1 100 ? 7.265 -6.805 4.979 1.00 89.06 100 LEU A O 1
ATOM 799 N N . LYS A 1 101 ? 5.560 -8.185 4.52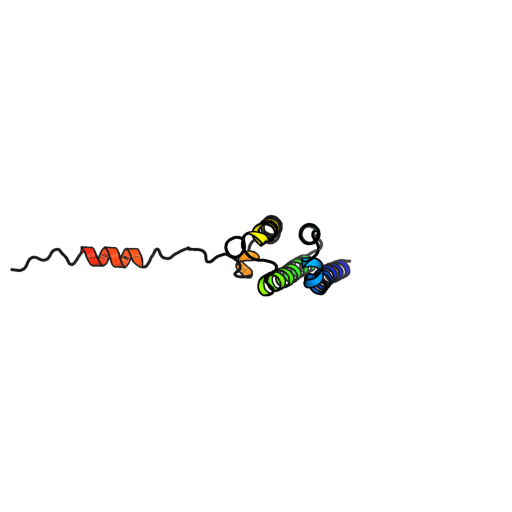2 1.00 86.69 101 LYS A N 1
ATOM 800 C CA . LYS A 1 101 ? 5.019 -8.200 5.883 1.00 86.69 101 LYS A CA 1
ATOM 801 C C . LYS A 1 101 ? 5.990 -8.809 6.895 1.00 86.69 101 LYS A C 1
ATOM 803 O O . LYS A 1 101 ? 6.176 -8.255 7.981 1.00 86.69 101 LYS A O 1
ATOM 808 N N . ARG A 1 102 ? 6.653 -9.900 6.500 1.00 86.19 102 ARG A N 1
ATOM 809 C CA . ARG A 1 102 ? 7.684 -10.583 7.288 1.00 86.19 102 ARG A CA 1
ATOM 810 C C . ARG A 1 102 ? 8.930 -9.715 7.432 1.00 86.19 102 ARG A C 1
ATOM 812 O O . ARG A 1 102 ? 9.449 -9.588 8.535 1.00 86.19 102 ARG A O 1
ATOM 819 N N . ASP A 1 103 ? 9.376 -9.092 6.341 1.00 87.00 103 ASP A N 1
ATOM 820 C CA . ASP A 1 103 ? 10.528 -8.180 6.325 1.00 87.00 103 ASP A CA 1
ATOM 821 C C . ASP A 1 103 ? 10.347 -7.009 7.302 1.00 87.00 103 ASP A C 1
ATOM 823 O O . ASP A 1 103 ? 11.311 -6.544 7.906 1.00 87.00 103 ASP A O 1
ATOM 827 N N . LEU A 1 104 ? 9.110 -6.538 7.467 1.00 85.94 104 LEU A N 1
ATOM 828 C CA . LEU A 1 104 ? 8.768 -5.456 8.389 1.00 85.94 104 LEU A CA 1
ATOM 829 C C . LEU A 1 104 ? 8.505 -5.936 9.827 1.00 85.94 104 LEU A C 1
ATOM 831 O O . LEU A 1 104 ? 8.198 -5.109 10.682 1.00 85.94 104 LEU A O 1
ATOM 835 N N . ALA A 1 105 ? 8.608 -7.243 10.100 1.00 83.19 105 ALA A N 1
ATOM 836 C CA . ALA A 1 105 ? 8.236 -7.863 11.376 1.00 83.19 105 ALA A CA 1
ATOM 837 C C . ALA A 1 105 ? 6.811 -7.485 11.837 1.00 83.19 105 ALA A C 1
ATOM 839 O O . ALA A 1 105 ? 6.536 -7.346 13.027 1.00 83.19 105 ALA A O 1
ATOM 840 N N . LEU A 1 106 ? 5.909 -7.299 10.867 1.00 81.31 106 LEU A N 1
ATOM 841 C CA . LEU A 1 106 ? 4.500 -6.945 11.068 1.00 81.31 106 LEU A CA 1
ATOM 842 C C . LEU A 1 106 ? 3.580 -8.167 11.055 1.00 81.31 106 LEU A C 1
ATOM 844 O O . LEU A 1 106 ? 2.362 -8.042 11.212 1.00 81.31 106 LEU A O 1
ATOM 848 N N . ASP A 1 107 ? 4.149 -9.351 10.852 1.00 70.50 107 ASP A N 1
ATOM 849 C CA . ASP A 1 107 ? 3.458 -10.576 11.194 1.00 70.50 107 ASP A CA 1
ATOM 850 C C . ASP A 1 107 ? 3.180 -10.565 12.694 1.00 70.50 107 ASP A C 1
ATOM 852 O O . ASP A 1 107 ? 4.077 -10.352 13.511 1.00 70.50 107 ASP A O 1
ATOM 856 N N . GLU A 1 108 ? 1.910 -10.776 13.051 1.00 59.69 108 GLU A N 1
ATOM 857 C CA . GLU A 1 108 ? 1.565 -11.151 14.418 1.00 59.69 108 GLU A CA 1
ATOM 858 C C . GLU A 1 108 ? 2.517 -12.266 14.844 1.00 59.69 108 GLU A C 1
ATOM 860 O O . GLU A 1 108 ? 2.849 -13.101 13.993 1.00 59.69 108 GLU A O 1
ATOM 865 N N . PRO A 1 109 ? 2.994 -12.266 16.104 1.00 48.78 109 PRO A N 1
ATOM 866 C CA . PRO A 1 109 ? 3.966 -13.241 16.557 1.00 48.78 109 PRO A CA 1
ATOM 867 C C . PRO A 1 109 ? 3.413 -14.610 16.211 1.00 48.78 109 PRO A C 1
ATOM 869 O O . PRO A 1 109 ? 2.416 -15.067 16.772 1.00 48.78 109 PRO A O 1
ATOM 872 N N . ARG A 1 110 ? 4.030 -15.216 15.199 1.00 44.81 110 ARG A N 1
ATOM 873 C CA . ARG A 1 110 ? 3.680 -16.541 14.753 1.00 44.81 110 ARG A CA 1
ATOM 874 C C . ARG A 1 110 ? 3.901 -17.399 15.983 1.00 44.81 110 ARG A C 1
ATOM 876 O O . ARG A 1 110 ? 5.022 -17.485 16.482 1.00 44.81 110 ARG A O 1
ATOM 883 N N . ALA A 1 111 ? 2.837 -17.991 16.503 1.00 46.88 111 ALA A N 1
ATOM 884 C CA . ALA A 1 111 ? 2.943 -19.063 17.475 1.00 46.88 111 ALA A CA 1
ATOM 885 C C . ALA A 1 111 ? 3.492 -20.329 16.777 1.00 46.88 111 ALA A C 1
ATOM 887 O O . ALA A 1 111 ? 2.872 -21.377 16.831 1.00 46.88 111 ALA A O 1
ATOM 888 N N . ASP A 1 112 ? 4.627 -20.211 16.082 1.00 47.19 112 ASP A N 1
ATOM 889 C CA . ASP A 1 112 ? 5.443 -21.300 15.540 1.00 47.19 112 ASP A CA 1
ATOM 890 C C . ASP A 1 112 ? 6.874 -21.036 16.046 1.00 47.19 112 ASP A C 1
ATOM 892 O O . ASP A 1 112 ? 7.501 -20.068 15.625 1.00 47.19 112 ASP A O 1
ATOM 896 N N . GLY A 1 113 ? 7.464 -21.800 16.962 1.00 45.91 113 GLY A N 1
ATOM 897 C CA . GLY A 1 113 ? 7.001 -23.040 17.567 1.00 45.91 113 GLY A CA 1
ATOM 898 C C . GLY A 1 113 ? 7.578 -23.213 18.970 1.00 45.91 113 GLY A C 1
ATOM 899 O O . GLY A 1 113 ? 8.787 -23.318 19.165 1.00 45.91 113 GLY A O 1
ATOM 900 N N . GLY A 1 114 ? 6.678 -23.276 19.945 1.00 42.72 114 GLY A N 1
ATOM 901 C CA . GLY A 1 114 ? 6.962 -23.701 21.311 1.00 42.72 114 GLY A CA 1
ATOM 902 C C . GLY A 1 114 ? 6.774 -25.206 21.507 1.00 42.72 114 GLY A C 1
ATOM 903 O O . GLY A 1 114 ? 6.315 -25.601 22.570 1.00 42.72 114 GLY A O 1
ATOM 904 N N . ASP A 1 115 ? 7.101 -26.038 20.513 1.00 49.31 115 ASP A N 1
ATOM 905 C CA . ASP A 1 115 ? 6.777 -27.474 20.542 1.00 49.31 115 ASP A CA 1
ATOM 906 C C . ASP A 1 115 ? 7.989 -28.413 20.436 1.00 49.31 115 ASP A C 1
ATOM 908 O O . ASP A 1 115 ? 7.830 -29.591 20.130 1.00 49.31 115 ASP A O 1
ATOM 912 N N . GLU A 1 116 ? 9.199 -27.947 20.765 1.00 48.16 116 GLU A N 1
ATOM 913 C CA . GLU A 1 116 ? 10.334 -28.863 20.986 1.00 48.16 116 GLU A CA 1
ATOM 914 C C . GLU A 1 116 ? 10.822 -28.918 22.437 1.00 48.16 116 GLU A C 1
ATOM 916 O O . GLU A 1 116 ? 11.429 -29.910 22.819 1.00 48.16 116 GLU A O 1
ATOM 921 N N . GLU A 1 117 ? 10.481 -27.957 23.301 1.00 47.16 117 GLU A N 1
ATOM 922 C CA . GLU A 1 117 ? 10.950 -27.967 24.700 1.00 47.16 117 GLU A CA 1
ATOM 923 C C . GLU A 1 117 ? 9.938 -28.598 25.682 1.00 47.16 117 GLU A C 1
ATOM 925 O O . GLU A 1 117 ? 10.323 -29.203 26.686 1.00 47.16 117 GLU A O 1
ATOM 930 N N . ALA A 1 118 ? 8.637 -28.587 25.357 1.00 47.97 118 ALA A N 1
ATOM 931 C CA . ALA A 1 118 ? 7.601 -29.222 26.182 1.00 47.97 118 ALA A CA 1
ATOM 932 C C . ALA A 1 118 ? 7.580 -30.763 26.064 1.00 47.97 118 ALA A C 1
ATOM 934 O O . ALA A 1 118 ? 7.251 -31.460 27.030 1.00 47.97 118 ALA A O 1
ATOM 935 N N . ALA A 1 119 ? 7.981 -31.319 24.913 1.00 48.28 119 ALA A N 1
ATOM 936 C CA . ALA A 1 119 ? 8.008 -32.767 24.695 1.00 48.28 119 ALA A CA 1
ATOM 937 C C . ALA A 1 119 ? 9.144 -33.464 25.474 1.00 48.28 119 ALA A C 1
ATOM 939 O O . ALA A 1 119 ? 8.952 -34.565 26.000 1.00 48.28 119 ALA A O 1
ATOM 940 N N . VAL A 1 120 ? 10.303 -32.811 25.632 1.00 53.41 120 VAL A N 1
ATOM 941 C CA . VAL A 1 120 ? 11.450 -33.377 26.374 1.00 53.41 120 VAL A CA 1
ATOM 942 C C . VAL A 1 120 ? 11.200 -33.360 27.888 1.00 53.41 120 VAL A C 1
ATOM 944 O O . VAL A 1 120 ? 11.548 -34.314 28.594 1.00 53.41 120 VAL A O 1
ATOM 947 N N . ALA A 1 121 ? 10.512 -32.329 28.392 1.00 54.50 121 ALA A N 1
ATOM 948 C CA . ALA A 1 121 ? 10.123 -32.235 29.800 1.00 54.50 121 ALA A CA 1
ATOM 949 C C . ALA A 1 121 ? 9.075 -33.298 30.188 1.00 54.50 121 ALA A C 1
ATOM 951 O O . ALA A 1 121 ? 9.198 -33.944 31.233 1.00 54.50 121 ALA A O 1
ATOM 952 N N . ALA A 1 122 ? 8.087 -33.554 29.320 1.00 53.72 122 ALA A N 1
ATOM 953 C CA . ALA A 1 122 ? 7.062 -34.572 29.558 1.00 53.72 122 ALA A CA 1
ATOM 954 C C . ALA A 1 122 ? 7.617 -36.010 29.501 1.00 53.72 122 ALA A C 1
ATOM 956 O O . ALA A 1 122 ? 7.149 -36.882 30.237 1.00 53.72 122 ALA A O 1
ATOM 957 N N . SER A 1 123 ? 8.642 -36.262 28.676 1.00 54.75 123 SER A N 1
ATOM 958 C CA . SER A 1 123 ? 9.269 -37.587 28.584 1.00 54.75 123 SER A CA 1
ATOM 959 C C . SER A 1 123 ? 10.203 -37.891 29.765 1.00 54.75 123 SER A C 1
ATOM 961 O O . SER A 1 123 ? 10.318 -39.047 30.171 1.00 54.75 123 SER A O 1
ATOM 963 N N . THR A 1 124 ? 10.810 -36.866 30.376 1.00 54.94 124 THR A N 1
ATOM 964 C CA . THR A 1 124 ? 11.705 -37.020 31.542 1.00 54.94 124 THR A CA 1
ATOM 965 C C . THR A 1 124 ? 10.929 -37.277 32.842 1.00 54.94 124 THR A C 1
ATOM 967 O O . THR A 1 124 ? 11.377 -38.035 33.701 1.00 54.94 124 THR A O 1
ATOM 970 N N . ALA A 1 125 ? 9.717 -36.727 32.977 1.00 54.28 125 ALA A N 1
ATOM 971 C CA . ALA A 1 125 ? 8.887 -36.915 34.170 1.00 54.28 125 ALA A CA 1
ATOM 972 C C . ALA A 1 125 ? 8.289 -38.332 34.304 1.00 54.28 125 ALA A C 1
ATOM 974 O O . ALA A 1 125 ? 7.922 -38.740 35.404 1.00 54.28 125 ALA A O 1
ATOM 975 N N . LYS A 1 126 ? 8.205 -39.103 33.209 1.00 53.91 126 LYS A N 1
ATOM 976 C CA . LYS A 1 126 ? 7.560 -40.429 33.196 1.00 53.91 126 LYS A CA 1
ATOM 977 C C . LYS A 1 126 ? 8.519 -41.604 33.438 1.00 53.91 126 LYS A C 1
ATOM 979 O O . LYS A 1 126 ? 8.051 -42.713 33.665 1.00 53.91 126 LYS A O 1
ATOM 984 N N . GLN A 1 127 ? 9.837 -41.378 33.421 1.00 52.94 127 GLN A N 1
ATOM 985 C CA . GLN A 1 127 ? 10.845 -42.416 33.703 1.00 52.94 127 GLN A CA 1
ATOM 986 C C . GLN A 1 127 ? 11.280 -42.489 35.176 1.00 52.94 127 GLN A C 1
ATOM 988 O O . GLN A 1 127 ? 11.875 -43.486 35.570 1.00 52.94 127 GLN A O 1
ATOM 993 N N . ASN A 1 128 ? 10.967 -41.487 36.008 1.00 53.16 128 ASN A N 1
ATOM 994 C CA . ASN A 1 128 ? 11.439 -41.443 37.401 1.00 53.16 128 ASN A CA 1
ATOM 995 C C . ASN A 1 128 ? 10.417 -41.945 38.444 1.00 53.16 128 ASN A C 1
ATOM 997 O O . ASN A 1 128 ? 10.639 -41.795 39.642 1.00 53.16 128 ASN A O 1
ATOM 1001 N N . SER A 1 129 ? 9.285 -42.514 38.016 1.00 56.06 129 SER A N 1
ATOM 1002 C CA . SER A 1 129 ? 8.233 -43.000 38.924 1.00 56.06 129 SER A CA 1
ATOM 1003 C C . SER A 1 129 ? 8.183 -44.522 39.088 1.00 56.06 129 SER A C 1
ATOM 1005 O O . SER A 1 129 ? 7.244 -45.006 39.708 1.00 56.06 129 SER A O 1
ATOM 1007 N N . ASP A 1 130 ? 9.151 -45.275 38.551 1.00 55.19 130 ASP A N 1
ATOM 1008 C CA . ASP A 1 130 ? 9.098 -46.748 38.538 1.00 55.19 130 ASP A CA 1
ATOM 1009 C C . ASP A 1 130 ? 10.338 -47.424 39.154 1.00 55.19 130 ASP A C 1
ATOM 1011 O O . ASP A 1 130 ? 10.858 -48.416 38.645 1.00 55.19 130 ASP A O 1
ATOM 1015 N N . HIS A 1 131 ? 10.832 -46.890 40.278 1.00 48.28 131 HIS A N 1
ATOM 1016 C CA . HIS A 1 131 ? 11.737 -47.643 41.149 1.00 48.28 131 HIS A CA 1
ATOM 1017 C C . HIS A 1 131 ? 11.109 -47.834 42.538 1.00 48.28 131 HIS A C 1
ATOM 1019 O O . HIS A 1 131 ? 11.063 -46.881 43.322 1.00 48.28 131 HIS A O 1
ATOM 1025 N N . PRO A 1 132 ? 10.599 -49.038 42.864 1.00 49.22 132 PRO A N 1
ATOM 1026 C CA . PRO A 1 132 ? 10.151 -49.353 44.209 1.00 49.22 132 PRO A CA 1
ATOM 1027 C C . PRO A 1 132 ? 11.362 -49.474 45.135 1.00 49.22 132 PRO A C 1
ATOM 1029 O O . PRO A 1 132 ? 12.346 -50.134 44.805 1.00 49.22 132 PRO A O 1
ATOM 1032 N N . GLN A 1 133 ? 11.251 -48.852 46.309 1.00 49.62 133 GLN A N 1
ATOM 1033 C CA . GLN A 1 133 ? 12.109 -49.123 47.458 1.00 49.62 133 GLN A CA 1
ATOM 1034 C C . GLN A 1 133 ? 12.189 -50.631 47.726 1.00 49.62 133 GLN A C 1
ATOM 1036 O O . GLN A 1 133 ? 11.154 -51.284 47.888 1.00 49.62 133 GLN A O 1
ATOM 1041 N N . VAL A 1 134 ? 13.415 -51.138 47.852 1.00 45.72 134 VAL A N 1
ATOM 1042 C CA . VAL A 1 134 ? 13.748 -52.352 48.607 1.00 45.72 134 VAL A CA 1
ATOM 1043 C C . VAL A 1 134 ? 14.892 -52.012 49.546 1.00 45.72 134 VAL A C 1
ATOM 1045 O O . VAL A 1 134 ? 15.859 -51.374 49.069 1.00 45.72 134 VAL A O 1
#

Secondary structure (DSSP, 8-state):
-HHHHHHHHHHHHHHHHHHHHHHTTSTTHHHHHHHHHHHHHHHHTT---HHHHHHHHHHHHHHHHHHHHTTSS--TTT-TTTHHHHHHHHHHHTTTSTTHHHHTT-S--------SHHHHHHHHHTSSS-----